Protein AF-A0A2U3L1D6-F1 (afdb_monomer)

Secondary structure (DSSP, 8-state):
-HHHHHHHHHHHHHHHHS-HHHHHHHHHHS-HHHHHH-HHHHHHHHHHHHHHHHTT-HHHHHHHHHHHHHHHHHHHHS---SS---HHHHHHHHHHHHHHHHHHHIIIII--

Radius of gyration: 16.48 Å; Cα contacts (8 Å, |Δi|>4): 37; chains: 1; bounding box: 39×28×40 Å

Solvent-accessible surface area (backbone atoms only — not comparable to full-atom values): 6462 Å² total; per-residue (Å²): 118,68,67,60,52,54,51,50,48,52,51,48,52,51,52,71,72,38,56,66,66,58,55,48,50,53,57,66,72,46,59,60,69,58,51,72,68,36,67,68,49,50,67,52,50,49,58,51,52,51,51,38,58,73,69,63,40,58,69,59,54,50,52,53,52,46,50,53,52,49,52,52,44,50,55,69,53,63,69,64,100,56,103,67,80,54,68,66,41,52,48,53,41,50,52,51,50,50,49,48,52,49,52,50,48,42,60,66,69,71,68,111

Structure (mmCIF, N/CA/C/O backbone):
data_AF-A0A2U3L1D6-F1
#
_entry.id   AF-A0A2U3L1D6-F1
#
loop_
_atom_site.group_PDB
_atom_site.id
_atom_site.type_symbol
_atom_site.label_atom_id
_atom_site.label_alt_id
_atom_site.label_comp_id
_atom_site.label_asym_id
_atom_site.label_entity_id
_atom_site.label_seq_id
_atom_site.pdbx_PDB_ins_code
_atom_site.Cartn_x
_atom_site.Cartn_y
_atom_site.Cartn_z
_atom_site.occupancy
_atom_site.B_iso_or_equiv
_atom_site.auth_seq_id
_atom_site.auth_comp_id
_atom_site.auth_asym_id
_atom_site.auth_atom_id
_atom_site.pdbx_PDB_model_num
ATOM 1 N N . MET A 1 1 ? 6.821 -5.368 23.015 1.00 48.31 1 MET A N 1
ATOM 2 C CA . MET A 1 1 ? 8.150 -5.378 22.355 1.00 48.31 1 MET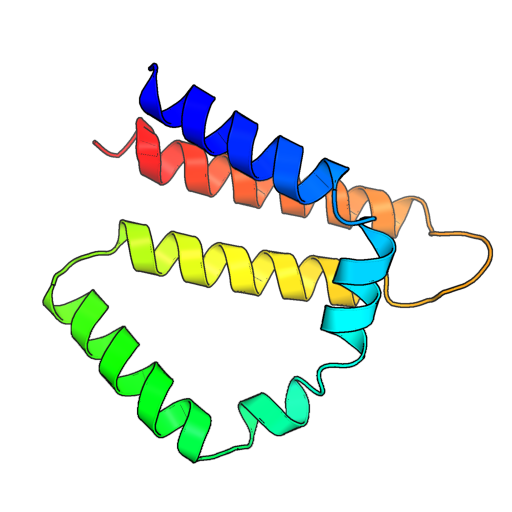 A CA 1
ATOM 3 C C . MET A 1 1 ? 8.488 -6.710 21.661 1.00 48.31 1 MET A C 1
ATOM 5 O O . MET A 1 1 ? 8.988 -6.673 20.546 1.00 48.31 1 MET A O 1
ATOM 9 N N . ASN A 1 2 ? 8.161 -7.879 22.237 1.00 54.44 2 ASN A N 1
ATOM 10 C CA . ASN A 1 2 ? 8.508 -9.194 21.653 1.00 54.44 2 ASN A CA 1
ATOM 11 C C . ASN A 1 2 ? 7.701 -9.598 20.401 1.00 54.44 2 ASN A C 1
ATOM 13 O O . ASN A 1 2 ? 8.257 -10.195 19.486 1.00 54.44 2 ASN A O 1
ATOM 17 N N . ALA A 1 3 ? 6.418 -9.227 20.315 1.00 54.31 3 ALA A N 1
ATOM 18 C CA . ALA A 1 3 ? 5.579 -9.544 19.151 1.00 54.31 3 ALA A CA 1
ATOM 19 C C . ALA A 1 3 ? 6.045 -8.828 17.871 1.00 54.31 3 ALA A C 1
ATOM 21 O O . ALA A 1 3 ? 6.054 -9.417 16.797 1.00 54.31 3 ALA A O 1
ATOM 22 N N . VAL A 1 4 ? 6.503 -7.578 17.998 1.00 51.66 4 VAL A N 1
ATOM 23 C CA . VAL A 1 4 ? 7.016 -6.782 16.873 1.00 51.66 4 VAL A CA 1
ATOM 24 C C . VAL A 1 4 ? 8.295 -7.400 16.312 1.00 51.66 4 VAL A C 1
ATOM 26 O O . VAL A 1 4 ? 8.412 -7.543 15.102 1.00 51.66 4 VAL A O 1
ATOM 29 N N . LYS A 1 5 ? 9.212 -7.858 17.179 1.00 57.38 5 LYS A N 1
ATOM 30 C CA . LYS A 1 5 ? 10.415 -8.593 16.755 1.00 57.38 5 LYS A CA 1
ATOM 31 C C . LYS A 1 5 ? 10.075 -9.897 16.036 1.00 57.38 5 LYS A C 1
ATOM 33 O O . LYS A 1 5 ? 10.660 -10.167 15.001 1.00 57.38 5 LYS A O 1
ATOM 38 N N . ALA A 1 6 ? 9.116 -10.673 16.542 1.00 66.50 6 ALA A N 1
ATOM 39 C CA . ALA A 1 6 ? 8.713 -11.931 15.909 1.00 66.50 6 ALA A CA 1
ATOM 40 C C . ALA A 1 6 ? 8.075 -11.718 14.525 1.00 66.50 6 ALA A C 1
ATOM 42 O O . ALA A 1 6 ? 8.323 -12.490 13.601 1.00 66.50 6 ALA A O 1
ATOM 43 N N . VAL A 1 7 ? 7.279 -10.655 14.370 1.00 61.59 7 VAL A N 1
ATOM 44 C CA . VAL A 1 7 ? 6.702 -10.271 13.075 1.00 61.59 7 VAL A CA 1
ATOM 45 C C . VAL A 1 7 ? 7.791 -9.781 12.122 1.00 61.59 7 VAL A C 1
ATOM 47 O O . VAL A 1 7 ? 7.827 -10.235 10.984 1.00 61.59 7 VAL A O 1
ATOM 50 N N . LEU A 1 8 ? 8.715 -8.932 12.585 1.00 54.75 8 LEU A N 1
ATOM 51 C CA . LEU A 1 8 ? 9.855 -8.491 11.777 1.00 54.75 8 LEU A CA 1
ATOM 52 C C . LEU A 1 8 ? 10.733 -9.658 11.334 1.00 54.75 8 LEU A C 1
ATOM 54 O O . LEU A 1 8 ? 11.146 -9.676 10.185 1.00 54.75 8 LEU A O 1
ATOM 58 N N . GLN A 1 9 ? 10.983 -10.630 12.212 1.00 70.25 9 GLN A N 1
ATOM 59 C CA . GLN A 1 9 ? 11.778 -11.810 11.883 1.00 70.25 9 GLN A CA 1
ATOM 60 C C . GLN A 1 9 ? 11.101 -12.628 10.783 1.00 70.25 9 GLN A C 1
ATOM 62 O O . GLN A 1 9 ? 11.743 -12.970 9.807 1.00 70.25 9 GLN A O 1
ATOM 67 N N . ARG A 1 10 ? 9.784 -12.858 10.870 1.00 67.12 10 ARG A N 1
ATOM 68 C CA . ARG A 1 10 ? 9.040 -13.567 9.816 1.00 67.12 10 ARG A CA 1
ATOM 69 C C . ARG A 1 10 ? 8.996 -12.805 8.498 1.00 67.12 10 ARG A C 1
ATOM 71 O O . ARG A 1 10 ? 9.039 -13.426 7.444 1.00 67.12 10 ARG A O 1
ATOM 78 N N . ILE A 1 11 ? 8.882 -11.480 8.554 1.00 63.84 11 ILE A N 1
ATOM 79 C CA . ILE A 1 11 ? 8.953 -10.627 7.363 1.00 63.84 11 ILE A CA 1
ATOM 80 C C . ILE A 1 11 ? 10.358 -10.709 6.762 1.00 63.84 11 ILE A C 1
ATOM 82 O O . ILE A 1 11 ? 10.484 -10.870 5.557 1.00 63.84 11 ILE A O 1
ATOM 86 N N . TRP A 1 12 ? 11.397 -10.659 7.594 1.00 68.06 12 TRP A N 1
ATOM 87 C CA . TRP A 1 12 ? 12.786 -10.798 7.174 1.00 68.06 12 TRP A CA 1
ATOM 88 C C . TRP A 1 12 ? 13.059 -12.169 6.560 1.00 68.06 12 TRP A C 1
ATOM 90 O O . TRP A 1 12 ? 13.606 -12.233 5.472 1.00 68.06 12 TRP A O 1
ATOM 100 N N . ASP A 1 13 ? 12.608 -13.249 7.192 1.00 71.75 13 ASP A N 1
ATOM 101 C CA . ASP A 1 13 ? 12.749 -14.613 6.681 1.00 71.75 13 ASP A CA 1
ATOM 102 C C . ASP A 1 13 ? 11.970 -14.790 5.369 1.00 71.75 13 ASP A C 1
ATOM 104 O O . ASP A 1 13 ? 12.443 -15.454 4.454 1.00 71.75 13 ASP A O 1
ATOM 108 N N . PHE A 1 14 ? 10.805 -14.148 5.231 1.00 64.81 14 PHE A N 1
ATOM 109 C CA . PHE A 1 14 ? 10.038 -14.137 3.985 1.00 64.81 14 PHE A CA 1
ATOM 110 C C . PHE A 1 14 ? 10.740 -13.346 2.869 1.00 64.81 14 PHE A C 1
ATOM 112 O O . PHE A 1 14 ? 10.752 -13.809 1.729 1.00 64.81 14 PHE A O 1
ATOM 119 N N . LEU A 1 15 ? 11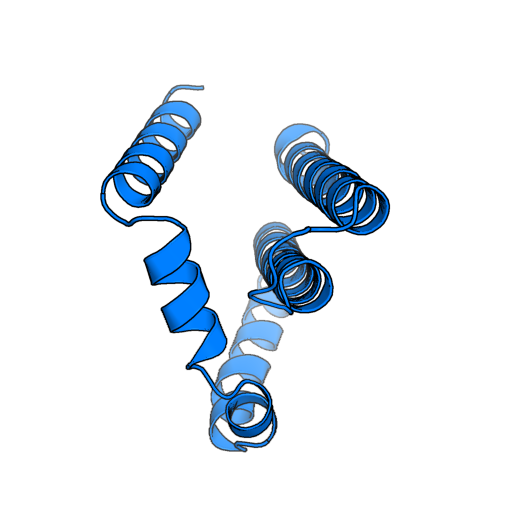.330 -12.187 3.190 1.00 62.62 15 LEU A N 1
ATOM 120 C CA . LEU A 1 15 ? 12.130 -11.380 2.258 1.00 62.62 15 LEU A CA 1
ATOM 121 C C . LEU A 1 15 ? 13.481 -12.025 1.924 1.00 62.62 15 LEU A C 1
ATOM 123 O O . LEU A 1 15 ? 14.004 -11.794 0.846 1.00 62.62 15 LEU A O 1
ATOM 127 N N . ALA A 1 16 ? 14.062 -12.799 2.837 1.00 66.56 16 ALA A N 1
ATOM 128 C CA . ALA A 1 16 ? 15.316 -13.511 2.618 1.00 66.56 16 ALA A CA 1
ATOM 129 C C . ALA A 1 16 ? 15.098 -14.811 1.829 1.00 66.56 16 ALA A C 1
ATOM 131 O O . ALA A 1 16 ? 15.980 -15.233 1.091 1.00 66.56 16 ALA A O 1
ATOM 132 N N . ALA A 1 17 ? 13.928 -15.445 1.978 1.00 66.56 17 ALA A N 1
ATOM 133 C CA . ALA A 1 17 ? 13.555 -16.650 1.240 1.00 66.56 17 ALA A CA 1
ATOM 134 C C . ALA A 1 17 ? 13.014 -16.364 -0.171 1.00 66.56 17 ALA A C 1
ATOM 136 O O . ALA A 1 17 ? 13.030 -17.258 -1.013 1.00 66.56 17 ALA A O 1
ATOM 137 N N . ASN A 1 18 ? 12.518 -15.151 -0.431 1.00 54.66 18 ASN A N 1
ATOM 138 C CA . ASN A 1 18 ? 12.055 -14.733 -1.751 1.00 54.66 18 ASN A CA 1
ATOM 139 C C . ASN A 1 18 ? 12.916 -13.570 -2.232 1.00 54.66 18 ASN A C 1
ATOM 141 O O . ASN A 1 18 ? 12.802 -12.476 -1.683 1.00 54.66 18 ASN A O 1
ATOM 145 N N . ASP A 1 19 ? 13.719 -13.787 -3.278 1.00 64.31 19 ASP A N 1
ATOM 146 C CA . ASP A 1 19 ? 14.458 -12.700 -3.919 1.00 64.31 19 ASP A CA 1
ATOM 147 C C . ASP A 1 19 ? 13.497 -11.554 -4.235 1.00 64.31 19 ASP A C 1
ATOM 149 O O . ASP A 1 19 ? 12.424 -11.753 -4.817 1.00 64.31 19 ASP A O 1
ATOM 153 N N . PHE A 1 20 ? 13.879 -10.346 -3.825 1.00 60.56 20 PHE A N 1
ATOM 154 C CA . PHE A 1 20 ? 13.073 -9.141 -4.002 1.00 60.56 20 PHE A CA 1
ATOM 155 C C . PHE A 1 20 ? 12.657 -8.973 -5.473 1.00 60.56 20 PHE A C 1
ATOM 157 O O . PHE A 1 20 ? 11.532 -8.560 -5.754 1.00 60.56 20 PHE A O 1
ATOM 164 N N . ASP A 1 21 ? 13.519 -9.412 -6.395 1.00 62.44 21 ASP A N 1
ATOM 165 C CA . ASP A 1 21 ? 13.271 -9.490 -7.834 1.00 62.44 21 ASP A CA 1
ATOM 166 C C . ASP A 1 21 ? 12.123 -10.436 -8.210 1.00 62.44 21 ASP A C 1
ATOM 168 O O . ASP A 1 21 ? 11.298 -10.083 -9.048 1.00 62.44 21 ASP A O 1
ATOM 172 N N . SER A 1 22 ? 11.988 -11.594 -7.557 1.00 66.62 22 SER A N 1
ATOM 173 C CA . SER A 1 22 ? 10.882 -12.534 -7.800 1.00 66.62 22 SER A CA 1
ATOM 174 C C . SER A 1 22 ? 9.533 -11.959 -7.360 1.00 66.62 22 SER A C 1
ATOM 176 O O . SER A 1 22 ? 8.526 -12.113 -8.055 1.00 66.62 22 SER A O 1
ATOM 178 N N . LEU A 1 23 ? 9.501 -11.251 -6.226 1.00 65.69 23 LEU A N 1
ATOM 179 C CA . LEU A 1 23 ? 8.301 -10.547 -5.757 1.00 65.69 23 LEU A CA 1
ATOM 180 C C . LEU A 1 23 ? 7.955 -9.362 -6.667 1.00 65.69 23 LEU A C 1
ATOM 182 O O . LEU A 1 23 ? 6.780 -9.140 -6.975 1.00 65.69 23 LEU A O 1
ATOM 186 N N . LEU A 1 24 ? 8.967 -8.632 -7.139 1.00 65.44 24 LEU A N 1
ATOM 187 C CA . LEU A 1 24 ? 8.796 -7.545 -8.100 1.00 65.44 24 LEU A CA 1
ATOM 188 C C . LEU A 1 24 ? 8.267 -8.058 -9.432 1.00 65.44 24 LEU A C 1
ATOM 190 O O . LEU A 1 24 ? 7.299 -7.500 -9.949 1.00 65.44 24 LEU A O 1
ATOM 194 N N . GLU A 1 25 ? 8.833 -9.141 -9.955 1.00 67.31 25 GLU A N 1
ATOM 195 C CA . GLU A 1 25 ? 8.341 -9.805 -11.155 1.00 67.31 25 GLU A CA 1
ATOM 196 C C . GLU A 1 25 ? 6.906 -10.291 -10.990 1.00 67.31 25 GLU A C 1
ATOM 198 O O . GLU A 1 25 ? 6.097 -10.076 -11.890 1.00 67.31 25 GLU A O 1
ATOM 203 N N . ALA A 1 26 ? 6.562 -10.912 -9.860 1.00 68.19 26 ALA A N 1
ATOM 204 C CA . ALA A 1 26 ? 5.194 -11.341 -9.585 1.00 68.19 26 ALA A CA 1
ATOM 205 C C . ALA A 1 26 ? 4.231 -10.142 -9.553 1.00 68.19 26 ALA A C 1
ATOM 207 O O . ALA A 1 26 ? 3.160 -10.193 -10.160 1.00 68.19 26 ALA A O 1
ATOM 208 N N . SER A 1 27 ? 4.634 -9.034 -8.918 1.00 65.31 27 SER A N 1
ATOM 209 C CA . SER A 1 27 ? 3.845 -7.797 -8.898 1.00 65.31 27 SER A CA 1
ATOM 210 C C . SER A 1 27 ? 3.708 -7.164 -10.285 1.00 65.31 27 SER A C 1
ATOM 212 O O . SER A 1 27 ? 2.656 -6.620 -10.602 1.00 65.31 27 SER A O 1
ATOM 214 N N . ARG A 1 28 ? 4.745 -7.252 -11.125 1.00 67.56 28 ARG A N 1
ATOM 215 C CA . ARG A 1 28 ? 4.783 -6.670 -12.473 1.00 67.56 28 ARG A CA 1
ATOM 216 C C . ARG A 1 28 ? 4.006 -7.521 -13.479 1.00 67.56 28 ARG A C 1
ATOM 218 O O . ARG A 1 28 ? 3.403 -6.975 -14.394 1.00 67.56 28 ARG A O 1
ATOM 225 N N . LYS A 1 29 ? 4.001 -8.846 -13.300 1.00 70.38 29 LYS A N 1
ATOM 226 C CA . LYS A 1 29 ? 3.174 -9.798 -14.062 1.00 70.38 29 LYS A CA 1
ATOM 227 C C . LYS A 1 29 ? 1.687 -9.659 -13.729 1.00 70.38 29 LYS A C 1
ATOM 229 O O . LYS A 1 29 ? 0.850 -10.068 -14.530 1.00 70.38 29 LYS A O 1
ATOM 234 N N . LEU A 1 30 ? 1.350 -9.089 -12.571 1.00 67.94 30 LEU A N 1
ATOM 235 C CA . LEU A 1 30 ? -0.026 -8.770 -12.221 1.00 67.94 30 LEU A CA 1
ATOM 236 C C . LEU A 1 30 ? -0.496 -7.550 -13.030 1.00 67.94 30 LEU A C 1
ATOM 238 O O . LEU A 1 30 ? -0.010 -6.437 -12.837 1.00 67.94 30 LEU A O 1
ATOM 242 N N . ASP A 1 31 ? -1.470 -7.741 -13.919 1.00 70.69 31 ASP A N 1
ATOM 243 C CA . ASP A 1 31 ? -2.114 -6.629 -14.621 1.00 70.69 31 ASP A CA 1
ATOM 244 C C . ASP A 1 31 ? -3.066 -5.890 -13.665 1.00 70.69 31 ASP A C 1
ATOM 246 O O . ASP A 1 31 ? -4.265 -6.173 -13.571 1.00 70.69 31 ASP A O 1
ATOM 250 N N . TRP A 1 32 ? -2.514 -4.931 -12.923 1.00 72.62 32 TRP A N 1
ATOM 251 C CA . TRP A 1 32 ? -3.259 -4.101 -11.973 1.00 72.62 32 TRP A CA 1
ATOM 252 C C . TRP A 1 32 ? -4.404 -3.326 -12.633 1.00 72.62 32 TRP A C 1
ATOM 254 O O . TRP A 1 32 ? -5.415 -3.064 -11.981 1.00 72.62 32 TRP A O 1
ATOM 264 N N . SER A 1 33 ? -4.286 -2.999 -13.925 1.00 73.50 33 SER A N 1
ATOM 265 C CA . SER A 1 33 ? -5.351 -2.344 -14.692 1.00 73.50 33 SER A CA 1
ATOM 266 C C . SER A 1 33 ? -6.532 -3.289 -14.883 1.00 73.50 33 SER A C 1
ATOM 268 O O . SER A 1 33 ? -7.684 -2.895 -14.684 1.00 73.50 33 SER A O 1
ATOM 270 N N . HIS A 1 34 ? -6.259 -4.557 -15.195 1.00 76.50 34 HIS A N 1
ATOM 271 C CA . HIS A 1 34 ? -7.290 -5.585 -15.294 1.00 76.50 34 HIS A CA 1
ATOM 272 C C . HIS A 1 34 ? -7.953 -5.868 -13.937 1.00 76.50 34 HIS A C 1
ATOM 274 O O . HIS A 1 34 ? -9.182 -5.909 -13.843 1.00 76.50 34 HIS A O 1
ATOM 280 N N . VAL A 1 35 ? -7.161 -5.973 -12.864 1.00 77.75 35 VAL A N 1
ATOM 281 C CA . VAL A 1 35 ? -7.676 -6.184 -11.499 1.00 77.75 35 VAL A CA 1
ATOM 282 C C . VAL A 1 35 ? -8.574 -5.025 -11.057 1.00 77.75 35 VAL A C 1
ATOM 284 O O . VAL A 1 35 ? -9.657 -5.269 -10.524 1.00 77.75 35 VAL A O 1
ATOM 287 N N . ALA A 1 36 ? -8.174 -3.778 -11.327 1.00 77.50 36 ALA A N 1
ATOM 288 C CA . ALA A 1 36 ? -8.941 -2.584 -10.972 1.00 77.50 36 ALA A CA 1
ATOM 289 C C . ALA A 1 36 ? -10.208 -2.393 -11.822 1.00 77.50 36 ALA A C 1
ATOM 291 O O . ALA A 1 36 ? -11.164 -1.773 -11.363 1.00 77.50 36 ALA A O 1
ATOM 292 N N . LYS A 1 37 ? -10.247 -2.914 -13.052 1.00 82.19 37 LYS A N 1
ATOM 293 C CA . LYS A 1 37 ? -11.438 -2.855 -13.918 1.00 82.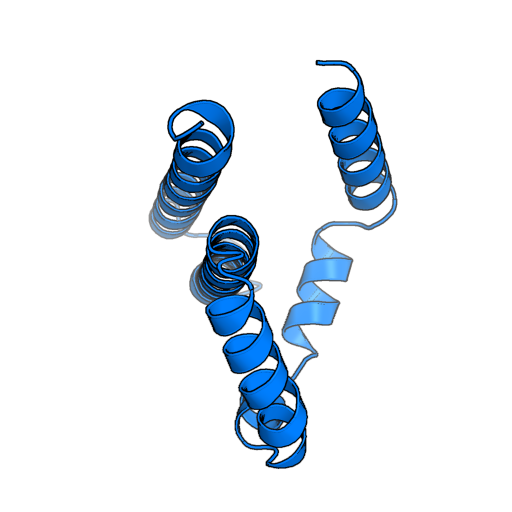19 37 LYS A CA 1
ATOM 294 C C . LYS A 1 37 ? -12.420 -3.997 -13.672 1.00 82.19 37 LYS A C 1
ATOM 296 O O . LYS A 1 37 ? -13.568 -3.903 -14.100 1.00 82.19 37 LYS A O 1
ATOM 301 N N . SER A 1 38 ? -11.995 -5.064 -12.998 1.00 82.62 38 SER A N 1
ATOM 302 C CA . SER A 1 38 ? -12.857 -6.211 -12.732 1.00 82.62 38 SER A CA 1
ATOM 303 C C . SER A 1 38 ? -13.951 -5.856 -11.710 1.00 82.62 38 SER A C 1
ATOM 305 O O . SER A 1 38 ? -13.642 -5.475 -10.577 1.00 82.62 38 SER A O 1
ATOM 307 N N . PRO A 1 39 ? -15.243 -6.009 -12.057 1.00 82.94 39 PRO A N 1
ATOM 308 C CA . PRO A 1 39 ? -16.349 -5.697 -11.151 1.00 82.94 39 PRO A CA 1
ATOM 309 C C . PRO A 1 39 ? -16.372 -6.610 -9.916 1.00 82.94 39 PRO A C 1
ATOM 311 O O . PRO A 1 39 ? -16.773 -6.176 -8.838 1.00 82.94 39 PRO A O 1
ATOM 314 N N . TYR A 1 40 ? -15.872 -7.845 -10.032 1.00 85.00 40 TYR A N 1
ATOM 315 C CA . TYR A 1 40 ? -15.756 -8.780 -8.909 1.00 85.00 40 TYR A CA 1
ATOM 316 C C . TYR A 1 40 ? -14.763 -8.297 -7.848 1.00 85.00 40 TYR A C 1
ATOM 318 O O . TYR A 1 40 ? -14.992 -8.487 -6.655 1.00 85.00 40 TYR A O 1
ATOM 326 N N . THR A 1 41 ? -13.693 -7.615 -8.268 1.00 80.88 41 THR A N 1
ATOM 327 C CA . THR A 1 41 ? -12.718 -7.013 -7.354 1.00 80.88 41 THR A CA 1
ATOM 328 C C . THR A 1 41 ? -13.392 -5.974 -6.459 1.00 80.88 41 THR A C 1
ATOM 330 O O . THR A 1 41 ? -13.233 -6.007 -5.240 1.00 80.88 41 THR A O 1
ATOM 333 N N . TRP A 1 42 ? -14.214 -5.094 -7.036 1.00 83.25 42 TRP A N 1
ATOM 334 C CA . TRP A 1 42 ? -14.957 -4.083 -6.277 1.00 83.25 42 TRP A CA 1
ATOM 335 C C . TRP A 1 42 ? -16.021 -4.697 -5.373 1.00 83.25 42 TRP A C 1
ATOM 337 O O . TRP A 1 42 ? -16.204 -4.234 -4.248 1.00 83.25 42 TRP A O 1
ATOM 347 N N . LEU A 1 43 ? -16.664 -5.776 -5.821 1.00 85.31 43 LEU A N 1
ATOM 348 C CA . LEU A 1 43 ? -17.661 -6.504 -5.037 1.00 85.31 43 LEU A CA 1
ATOM 349 C C . LEU A 1 43 ? -17.066 -7.088 -3.7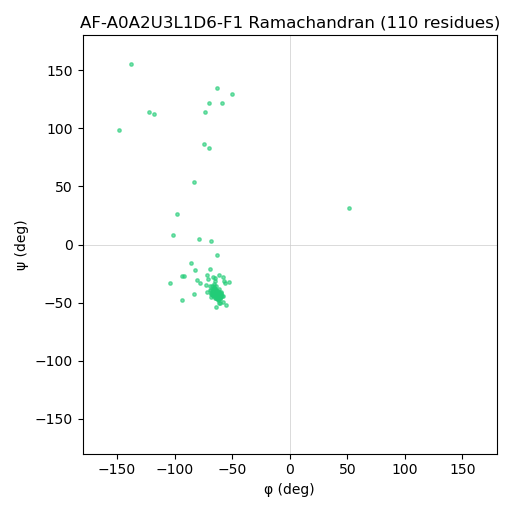46 1.00 85.31 43 LEU A C 1
ATOM 351 O O . LEU A 1 43 ? -17.785 -7.233 -2.768 1.00 85.31 43 LEU A O 1
ATOM 355 N N . ILE A 1 44 ? -15.760 -7.361 -3.701 1.00 84.75 44 ILE A N 1
ATOM 356 C CA . ILE A 1 44 ? -15.065 -7.835 -2.495 1.00 84.75 44 ILE A CA 1
ATOM 357 C C . ILE A 1 44 ? -14.452 -6.662 -1.713 1.00 84.75 44 ILE A C 1
ATOM 359 O O . ILE A 1 44 ? -14.633 -6.555 -0.498 1.00 84.75 44 ILE A O 1
ATOM 363 N N . ILE A 1 45 ? -13.748 -5.758 -2.400 1.00 83.31 45 ILE A N 1
ATOM 364 C CA . ILE A 1 45 ? -12.995 -4.662 -1.772 1.00 83.31 45 ILE A CA 1
ATOM 365 C C . ILE A 1 45 ? -13.920 -3.647 -1.092 1.00 83.31 45 ILE A C 1
ATOM 367 O O . ILE A 1 45 ? -13.632 -3.215 0.025 1.00 83.31 45 ILE A O 1
ATOM 371 N N . VAL A 1 46 ? -15.033 -3.269 -1.728 1.00 85.44 46 VAL A N 1
ATOM 372 C CA . VAL A 1 46 ? -15.957 -2.251 -1.201 1.00 85.44 46 VAL A CA 1
ATOM 373 C C . VAL A 1 46 ? -16.617 -2.690 0.108 1.00 85.44 46 VAL A C 1
ATOM 375 O O . VAL A 1 46 ? -16.485 -1.957 1.090 1.00 85.44 46 VAL A O 1
ATOM 378 N N . PRO A 1 47 ? -17.280 -3.860 0.206 1.00 88.44 47 PRO A N 1
ATOM 379 C CA . PRO A 1 47 ? -17.874 -4.282 1.472 1.00 88.44 47 PRO A CA 1
ATOM 380 C C . PRO A 1 47 ? -16.822 -4.546 2.550 1.00 88.44 47 PRO A C 1
ATOM 382 O O . PRO A 1 47 ? -17.084 -4.266 3.718 1.00 88.44 47 PRO A O 1
ATOM 385 N N . PHE A 1 48 ? -15.619 -4.999 2.187 1.00 84.69 48 PHE A N 1
ATOM 386 C CA . PHE A 1 48 ? -14.518 -5.135 3.140 1.00 84.69 48 PHE A CA 1
ATOM 387 C C . PHE A 1 48 ? -14.074 -3.778 3.715 1.00 84.69 48 PHE A C 1
ATOM 389 O O . PHE A 1 48 ? -13.926 -3.636 4.931 1.00 84.69 48 PHE A O 1
ATOM 396 N N . LEU A 1 49 ? -13.933 -2.749 2.872 1.00 82.94 49 LEU A N 1
ATOM 397 C CA . LEU A 1 49 ? -13.652 -1.375 3.306 1.00 82.94 49 LEU A CA 1
ATOM 398 C C . LEU A 1 49 ? -14.777 -0.804 4.175 1.00 82.94 49 LEU A C 1
ATOM 400 O O . LEU A 1 49 ? -14.499 -0.220 5.222 1.00 82.94 49 LEU A O 1
ATOM 404 N N . ILE A 1 50 ? -16.039 -1.006 3.783 1.00 88.12 50 ILE A N 1
ATOM 405 C CA . ILE A 1 50 ? -17.208 -0.576 4.564 1.00 88.12 50 ILE A CA 1
ATOM 406 C C . ILE A 1 50 ? -17.208 -1.255 5.938 1.00 88.12 50 ILE A C 1
ATOM 408 O O . ILE A 1 50 ? -17.392 -0.584 6.952 1.00 88.12 50 ILE A O 1
ATOM 412 N N . PHE A 1 51 ? -16.935 -2.558 5.996 1.00 88.56 51 PHE A N 1
ATOM 413 C CA . PHE A 1 51 ? -16.827 -3.301 7.249 1.00 88.56 51 PHE A CA 1
ATOM 414 C C . PHE A 1 51 ? -15.702 -2.764 8.148 1.00 88.56 51 PHE A C 1
ATOM 416 O O . PHE A 1 51 ? -15.894 -2.583 9.354 1.00 88.56 51 PHE A O 1
ATOM 423 N N . LEU A 1 52 ? -14.533 -2.456 7.580 1.00 84.12 52 LEU A N 1
ATOM 424 C CA . LEU A 1 52 ? -13.413 -1.872 8.325 1.00 84.12 52 LEU A CA 1
ATOM 425 C C . LEU A 1 52 ? -13.728 -0.471 8.867 1.00 84.12 52 LEU A C 1
ATOM 427 O O . LEU A 1 52 ? -13.344 -0.147 9.996 1.00 84.12 52 LEU A O 1
ATOM 431 N N . LEU A 1 53 ? -14.448 0.347 8.092 1.00 85.19 53 LEU A N 1
ATOM 432 C CA . LEU A 1 53 ? -14.919 1.663 8.528 1.00 85.19 53 LEU A CA 1
ATOM 433 C C . LEU A 1 53 ? -15.957 1.535 9.647 1.00 85.19 53 LEU A C 1
ATOM 435 O O . LEU A 1 53 ? -15.854 2.231 10.658 1.00 85.19 53 LEU A O 1
ATOM 439 N N . TRP A 1 54 ? -16.898 0.599 9.515 1.00 88.00 54 TRP A N 1
ATOM 440 C CA . TRP A 1 54 ? -17.926 0.327 10.522 1.00 88.00 54 TRP A CA 1
ATOM 441 C C . TRP A 1 54 ? -17.321 -0.134 11.848 1.00 88.00 54 TRP A C 1
ATOM 443 O O . TRP A 1 54 ? -17.695 0.331 12.924 1.00 88.00 54 TRP A O 1
ATOM 453 N N . THR A 1 55 ? -16.327 -1.018 11.779 1.00 85.25 55 THR A N 1
ATOM 454 C CA . THR A 1 55 ? -15.608 -1.532 12.953 1.00 85.25 55 THR A CA 1
ATOM 455 C C . THR A 1 55 ? -14.556 -0.555 13.490 1.00 85.25 55 THR A C 1
ATOM 457 O O . THR A 1 55 ? -13.831 -0.892 14.432 1.00 85.25 55 THR A O 1
ATOM 460 N N . LYS A 1 56 ? -14.474 0.661 12.918 1.00 82.69 56 LYS A N 1
ATOM 461 C CA . LYS A 1 56 ? -13.539 1.738 13.284 1.00 82.69 56 LYS A CA 1
ATOM 462 C C . LYS A 1 56 ? -12.081 1.270 13.324 1.00 82.69 56 LYS A C 1
ATOM 464 O O . LYS A 1 56 ? -11.264 1.776 14.096 1.00 82.69 56 LYS A O 1
ATOM 469 N N . LYS A 1 57 ? -11.720 0.300 12.478 1.00 80.69 57 LYS A N 1
ATOM 470 C CA . LYS A 1 57 ? -10.365 -0.265 12.394 1.00 80.69 57 LYS A CA 1
ATOM 471 C C . LYS A 1 57 ? -9.463 0.614 11.522 1.00 80.69 57 LYS A C 1
ATOM 473 O O . LYS A 1 57 ? -8.818 0.135 10.592 1.00 80.69 57 LYS A O 1
ATOM 478 N N . TYR A 1 58 ? -9.380 1.906 11.844 1.00 78.25 58 TYR A N 1
ATOM 479 C CA . TYR A 1 58 ? -8.624 2.897 11.067 1.00 78.25 58 TYR A CA 1
ATOM 480 C C . TYR A 1 58 ? -7.141 2.537 10.914 1.00 78.25 58 TYR A C 1
ATOM 482 O O . TYR A 1 58 ? -6.559 2.801 9.868 1.00 78.25 58 TYR A O 1
ATOM 490 N N . LYS A 1 59 ? -6.548 1.857 11.909 1.00 74.88 59 LYS A N 1
ATOM 491 C CA 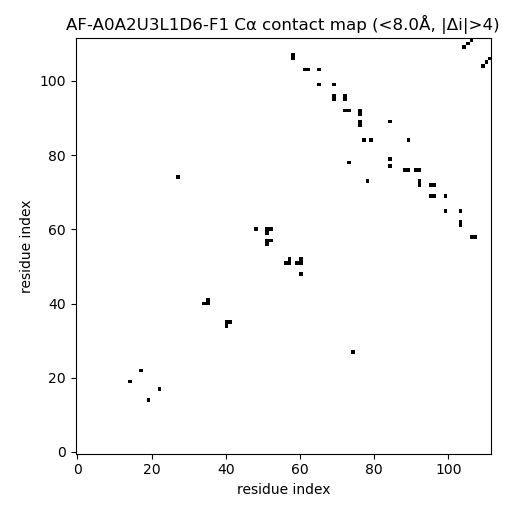. LYS A 1 59 ? -5.173 1.335 11.821 1.00 74.88 59 LYS A CA 1
ATOM 492 C C . LYS A 1 59 ? -5.008 0.375 10.631 1.00 74.88 59 LYS A C 1
ATOM 494 O O . LYS A 1 59 ? -4.062 0.514 9.869 1.00 74.88 59 LYS A O 1
ATOM 499 N N . ILE A 1 60 ? -5.956 -0.543 10.424 1.00 77.56 60 ILE A N 1
ATOM 500 C CA . ILE A 1 60 ? -5.919 -1.511 9.313 1.00 77.56 60 ILE A CA 1
ATOM 501 C C . ILE A 1 60 ? -6.100 -0.794 7.971 1.00 77.56 60 ILE A C 1
ATOM 503 O O . ILE A 1 60 ? -5.368 -1.068 7.026 1.00 77.56 60 ILE A O 1
ATOM 507 N N . ILE A 1 61 ? -7.026 0.167 7.902 1.00 79.62 61 ILE A N 1
ATOM 508 C CA . ILE A 1 61 ? -7.268 0.958 6.686 1.00 79.62 61 ILE A CA 1
ATOM 509 C C . ILE A 1 61 ? -6.000 1.711 6.265 1.00 79.62 61 ILE A C 1
ATOM 511 O O . ILE A 1 61 ? -5.655 1.721 5.087 1.00 79.62 61 ILE A O 1
ATOM 515 N N . ILE A 1 62 ? -5.278 2.298 7.220 1.00 79.12 62 ILE A N 1
ATOM 516 C CA . ILE A 1 62 ? -4.045 3.047 6.948 1.00 79.12 62 ILE A CA 1
ATOM 517 C C . ILE A 1 62 ? -2.918 2.127 6.499 1.00 79.12 62 ILE A C 1
ATOM 519 O O . ILE A 1 62 ? -2.195 2.488 5.574 1.00 79.12 62 ILE A O 1
ATOM 523 N N . VAL A 1 63 ? -2.790 0.937 7.090 1.00 78.44 63 VAL A N 1
ATOM 524 C CA . VAL A 1 63 ? -1.806 -0.061 6.647 1.00 78.44 63 VAL A CA 1
ATOM 525 C C . VAL A 1 63 ? -2.089 -0.488 5.206 1.00 78.44 63 VAL A C 1
ATOM 527 O O . VAL A 1 63 ? -1.177 -0.483 4.383 1.00 78.44 63 VAL A O 1
ATOM 530 N N . ILE A 1 64 ? -3.351 -0.775 4.868 1.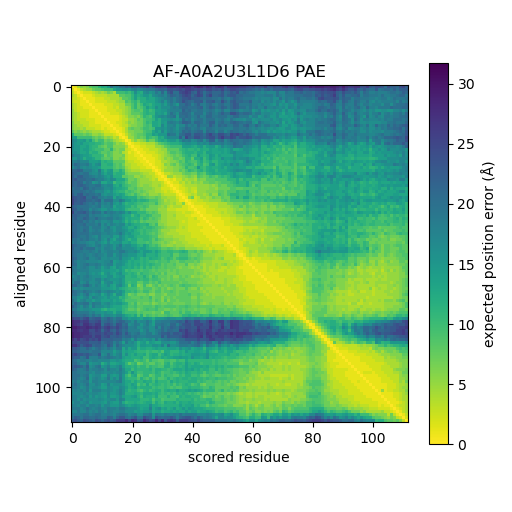00 80.81 64 ILE A N 1
ATOM 531 C CA . ILE A 1 64 ? -3.750 -1.135 3.498 1.00 80.81 64 ILE A CA 1
ATOM 532 C C . ILE A 1 64 ? -3.477 0.026 2.531 1.00 80.81 64 ILE A C 1
ATOM 534 O O . ILE A 1 64 ? -2.873 -0.178 1.482 1.00 80.81 64 ILE A O 1
ATOM 538 N N . ALA A 1 65 ? -3.860 1.254 2.890 1.00 80.12 65 ALA A N 1
ATOM 539 C CA . ALA A 1 65 ? -3.610 2.434 2.063 1.00 80.12 65 ALA A CA 1
ATOM 540 C C . ALA A 1 65 ? -2.108 2.687 1.858 1.00 80.12 65 ALA A C 1
ATOM 542 O O . ALA A 1 65 ? -1.676 2.993 0.748 1.00 80.12 65 ALA A O 1
ATOM 543 N N . SER A 1 66 ? -1.307 2.505 2.908 1.00 78.75 66 SER A N 1
ATOM 544 C CA . SER A 1 66 ? 0.149 2.651 2.854 1.00 78.75 66 SER A CA 1
ATOM 545 C C . SER A 1 66 ? 0.796 1.583 1.986 1.00 78.75 66 SER A C 1
ATOM 547 O O . SER A 1 66 ? 1.717 1.887 1.236 1.00 78.75 66 SER A O 1
ATOM 549 N N . PHE A 1 67 ? 0.292 0.350 2.048 1.00 79.75 67 PHE A N 1
ATOM 550 C CA . PHE A 1 67 ? 0.731 -0.737 1.183 1.00 79.75 67 PHE A CA 1
ATOM 551 C C . PHE A 1 67 ? 0.423 -0.444 -0.290 1.00 79.75 67 PHE A C 1
ATOM 553 O O . PHE A 1 67 ? 1.302 -0.591 -1.136 1.00 79.75 67 PHE A O 1
ATOM 560 N N . CYS A 1 68 ? -0.778 0.052 -0.604 1.00 80.06 68 CYS A N 1
ATOM 561 C CA . CYS A 1 68 ? -1.119 0.485 -1.962 1.00 80.06 68 CYS A CA 1
ATOM 562 C C . CYS A 1 68 ? -0.209 1.627 -2.446 1.00 80.06 68 CYS A C 1
ATOM 564 O O . CYS A 1 68 ? 0.303 1.573 -3.562 1.00 80.06 68 CYS A O 1
ATOM 566 N N . LEU A 1 69 ? 0.036 2.635 -1.603 1.00 81.50 69 LEU A N 1
ATOM 567 C CA . LEU A 1 69 ? 0.968 3.731 -1.893 1.00 81.50 69 LEU A CA 1
ATOM 568 C C . LEU A 1 69 ? 2.395 3.228 -2.132 1.00 81.50 69 LEU A C 1
ATOM 570 O O . LEU A 1 69 ? 3.052 3.685 -3.062 1.00 81.50 69 LEU A O 1
ATOM 574 N N . PHE A 1 70 ? 2.856 2.266 -1.335 1.00 81.25 70 PHE A N 1
ATOM 575 C CA . PHE A 1 70 ? 4.166 1.646 -1.495 1.00 81.25 70 PHE A CA 1
ATOM 576 C C . PHE A 1 70 ? 4.273 0.872 -2.815 1.00 81.25 70 PHE A C 1
ATOM 578 O O . PHE A 1 70 ? 5.258 1.021 -3.532 1.00 81.25 70 PHE A O 1
ATOM 585 N N . MET A 1 71 ? 3.237 0.115 -3.187 1.00 77.69 71 MET A N 1
ATOM 586 C CA . MET A 1 71 ? 3.177 -0.578 -4.478 1.00 77.69 71 MET A CA 1
ATOM 587 C C . MET A 1 71 ? 3.205 0.398 -5.660 1.00 77.69 71 MET A C 1
ATOM 589 O O . MET A 1 71 ? 3.926 0.163 -6.627 1.00 77.69 71 MET A O 1
ATOM 593 N N . LEU A 1 72 ? 2.487 1.523 -5.573 1.00 77.25 72 LEU A N 1
ATOM 594 C CA . LEU A 1 72 ? 2.557 2.584 -6.584 1.00 77.25 72 LEU A CA 1
ATOM 595 C C . LEU A 1 72 ? 3.951 3.217 -6.656 1.00 77.25 72 LEU A C 1
ATOM 597 O O . LEU A 1 72 ? 4.433 3.506 -7.750 1.00 77.25 72 LEU A O 1
ATOM 601 N N . LEU A 1 73 ? 4.602 3.413 -5.507 1.00 78.56 73 LEU A N 1
ATOM 602 C CA . LEU A 1 73 ? 5.963 3.936 -5.428 1.00 78.56 73 LEU A CA 1
ATOM 603 C C . LEU A 1 73 ? 6.942 3.001 -6.150 1.00 78.56 73 LEU A C 1
ATOM 605 O O . LEU A 1 73 ? 7.650 3.462 -7.038 1.00 78.56 73 LEU A O 1
ATOM 609 N N . ILE A 1 74 ? 6.901 1.698 -5.836 1.00 74.88 74 ILE A N 1
ATOM 610 C CA . ILE A 1 74 ? 7.695 0.646 -6.493 1.00 74.88 74 ILE A CA 1
ATOM 611 C C . ILE A 1 74 ? 7.465 0.667 -8.001 1.00 74.88 74 ILE A C 1
ATOM 613 O O . ILE A 1 74 ? 8.419 0.715 -8.773 1.00 74.88 74 ILE A O 1
ATOM 617 N N . GLN A 1 75 ? 6.204 0.642 -8.440 1.00 71.81 75 GLN A N 1
ATOM 618 C CA . GLN A 1 75 ? 5.891 0.623 -9.868 1.00 71.81 75 GLN A CA 1
ATOM 619 C C . GLN A 1 75 ? 6.410 1.871 -10.578 1.00 71.81 75 GLN A C 1
ATOM 621 O O . GLN A 1 75 ? 6.900 1.767 -11.699 1.00 71.81 75 GLN A O 1
ATOM 626 N N . LYS A 1 76 ? 6.339 3.041 -9.941 1.00 72.00 76 LYS A N 1
ATOM 627 C CA . LYS A 1 76 ? 6.796 4.294 -10.543 1.00 72.00 76 LYS A CA 1
ATOM 628 C C . LYS A 1 76 ? 8.322 4.375 -10.639 1.00 72.00 76 LYS A C 1
ATOM 630 O O . LYS A 1 76 ? 8.820 4.840 -11.656 1.00 72.00 76 LYS A O 1
ATOM 635 N N . THR A 1 77 ? 9.051 3.929 -9.617 1.00 70.06 77 THR A N 1
ATOM 636 C CA . THR A 1 77 ? 10.509 4.134 -9.517 1.00 70.06 77 THR A CA 1
ATOM 637 C C . THR A 1 77 ? 11.325 2.993 -10.120 1.00 70.06 77 THR A C 1
ATOM 639 O O . THR A 1 77 ? 12.433 3.215 -10.593 1.00 70.06 77 THR A O 1
ATOM 642 N N . LEU A 1 78 ? 10.790 1.770 -10.151 1.00 64.75 78 LEU A N 1
ATOM 643 C CA . LEU A 1 78 ? 11.513 0.584 -10.630 1.00 64.75 78 LEU A CA 1
ATOM 644 C C . LEU A 1 78 ? 11.121 0.175 -12.056 1.00 64.75 78 LEU A C 1
ATOM 646 O O . LEU A 1 78 ? 11.530 -0.886 -12.521 1.00 64.75 78 LEU A O 1
ATOM 650 N N . SER A 1 79 ? 10.323 0.983 -12.764 1.00 55.03 79 SER A N 1
ATOM 651 C CA . SER A 1 79 ? 9.648 0.597 -14.017 1.00 55.03 79 SER A CA 1
ATOM 652 C C . SER A 1 79 ? 10.545 0.247 -15.212 1.00 55.03 79 SER A C 1
ATOM 654 O O . SER A 1 79 ? 10.019 -0.291 -16.181 1.00 55.03 79 SER A O 1
ATOM 656 N N . HIS A 1 80 ? 11.862 0.461 -15.177 1.00 53.91 80 HIS A N 1
ATOM 657 C CA . HIS A 1 80 ? 12.734 0.090 -16.297 1.00 53.91 80 HIS A CA 1
ATOM 658 C C . HIS A 1 80 ? 13.840 -0.887 -15.875 1.00 53.91 80 HIS A C 1
ATOM 660 O O . HIS A 1 80 ? 14.742 -0.494 -15.138 1.00 53.91 80 HIS A O 1
ATOM 666 N N . PRO A 1 81 ? 13.829 -2.143 -16.370 1.00 47.38 81 PRO A N 1
ATOM 667 C CA . PRO A 1 81 ? 15.034 -2.961 -16.425 1.00 47.38 81 PRO A CA 1
ATOM 668 C C . PRO A 1 81 ? 15.960 -2.361 -17.496 1.00 47.38 81 PRO A C 1
ATOM 670 O O . PRO A 1 81 ? 15.938 -2.743 -18.662 1.00 47.38 81 PRO A O 1
ATOM 673 N N . GLY A 1 82 ? 16.718 -1.343 -17.103 1.00 56.12 82 GLY A N 1
ATOM 674 C CA . GLY A 1 82 ? 17.768 -0.697 -17.885 1.00 56.12 82 GLY A CA 1
ATOM 675 C C . GLY A 1 82 ? 18.975 -0.435 -16.978 1.00 56.12 82 GLY A C 1
ATOM 676 O O . GLY A 1 82 ? 18.802 -0.361 -15.763 1.00 56.12 82 GLY A O 1
ATOM 677 N N . PRO A 1 83 ? 20.198 -0.321 -17.523 1.00 54.38 83 PRO A N 1
ATOM 678 C CA . PRO A 1 83 ? 21.445 -0.458 -16.758 1.00 54.38 83 PRO A CA 1
ATOM 679 C C . PRO A 1 83 ? 21.734 0.658 -15.738 1.00 54.38 83 PRO A C 1
ATOM 681 O O . PRO A 1 83 ? 22.768 0.621 -15.076 1.00 54.38 83 PRO A O 1
ATOM 684 N N . THR A 1 84 ? 20.841 1.630 -15.567 1.00 55.38 84 THR A N 1
ATOM 685 C CA . THR A 1 84 ? 21.053 2.755 -14.658 1.00 55.38 84 THR A CA 1
ATOM 686 C C . THR A 1 84 ? 19.720 3.224 -14.090 1.00 55.38 84 THR A C 1
ATOM 688 O O . THR A 1 84 ? 18.989 3.980 -14.726 1.00 55.38 84 THR A O 1
ATOM 691 N N . LEU A 1 85 ? 19.402 2.786 -12.869 1.00 59.28 85 LEU A N 1
ATOM 692 C CA . LEU A 1 85 ? 18.427 3.483 -12.031 1.00 59.28 85 LEU A CA 1
ATOM 693 C C . LEU A 1 85 ? 18.935 4.913 -11.822 1.00 59.28 85 LEU A C 1
ATOM 695 O O . LEU A 1 85 ? 20.047 5.106 -11.323 1.00 59.28 85 LEU A O 1
ATOM 699 N N . ALA A 1 86 ? 18.146 5.908 -12.221 1.00 68.88 86 ALA A N 1
ATOM 700 C CA . ALA A 1 86 ? 18.490 7.296 -11.964 1.00 68.88 86 ALA A CA 1
ATOM 701 C C . ALA A 1 86 ? 18.522 7.530 -10.446 1.00 68.88 86 ALA A C 1
ATOM 703 O O . ALA A 1 86 ? 17.624 7.101 -9.718 1.00 68.88 86 ALA A O 1
ATOM 704 N N . LEU A 1 87 ? 19.563 8.212 -9.961 1.00 69.94 87 LEU A N 1
ATOM 705 C CA . LEU A 1 87 ? 19.728 8.511 -8.536 1.00 69.94 87 LEU A CA 1
ATOM 706 C C . LEU A 1 87 ? 18.510 9.262 -7.967 1.00 69.94 87 LEU A C 1
ATOM 708 O O . LEU A 1 87 ? 18.121 9.022 -6.827 1.00 69.94 87 LEU A O 1
ATOM 712 N N . ASP A 1 88 ? 17.878 10.106 -8.784 1.00 74.06 88 ASP A N 1
ATOM 713 C CA . ASP A 1 88 ? 16.667 10.849 -8.429 1.00 74.06 88 ASP A CA 1
ATOM 714 C C . ASP A 1 88 ? 15.464 9.926 -8.170 1.00 74.06 88 ASP A C 1
ATOM 716 O O . ASP A 1 88 ? 14.743 10.116 -7.190 1.00 74.06 88 ASP A O 1
ATOM 720 N N . ASP A 1 89 ? 15.278 8.873 -8.972 1.00 69.56 89 ASP A N 1
ATOM 721 C CA . ASP A 1 89 ? 14.200 7.894 -8.771 1.00 69.56 89 ASP A CA 1
ATOM 722 C C . ASP A 1 89 ? 14.438 7.048 -7.515 1.00 69.56 89 ASP A C 1
ATOM 724 O O . ASP A 1 89 ? 13.497 6.736 -6.776 1.00 69.56 89 ASP A O 1
ATOM 728 N N . LEU A 1 90 ? 15.704 6.726 -7.227 1.00 71.94 90 LEU A N 1
ATOM 729 C CA . LEU A 1 90 ? 16.096 6.039 -5.998 1.00 71.94 90 LEU A CA 1
ATOM 730 C C . LEU A 1 90 ? 15.859 6.922 -4.763 1.00 71.94 90 LEU A C 1
ATOM 732 O O . LEU A 1 90 ? 15.366 6.437 -3.744 1.00 71.94 90 LEU A O 1
ATOM 736 N N . LEU A 1 91 ? 16.163 8.218 -4.853 1.00 75.19 91 LEU A N 1
ATOM 737 C CA . LEU A 1 91 ? 15.904 9.197 -3.795 1.00 75.19 91 LEU A CA 1
ATOM 738 C C . LEU A 1 91 ? 14.406 9.370 -3.537 1.00 75.19 91 LEU A C 1
ATOM 740 O O . LEU A 1 91 ? 13.990 9.366 -2.378 1.00 75.19 91 LEU A O 1
ATOM 744 N N . ILE A 1 92 ? 13.587 9.462 -4.587 1.00 76.88 92 ILE A N 1
ATOM 745 C CA . ILE A 1 92 ? 12.122 9.535 -4.470 1.00 76.88 92 ILE A CA 1
ATOM 746 C C . ILE A 1 92 ? 11.569 8.250 -3.845 1.00 76.88 92 ILE A C 1
ATOM 748 O O . ILE A 1 92 ? 10.708 8.318 -2.962 1.00 76.88 92 ILE A O 1
ATOM 752 N N . PHE A 1 93 ? 12.080 7.086 -4.258 1.00 78.81 93 PHE A N 1
ATOM 753 C CA . PHE A 1 93 ? 11.713 5.803 -3.665 1.00 78.81 93 PHE A CA 1
ATOM 754 C C . PHE A 1 93 ? 12.062 5.754 -2.173 1.00 78.81 93 PHE A C 1
ATOM 756 O O . PHE A 1 93 ? 11.212 5.445 -1.339 1.00 78.81 93 PHE A O 1
ATOM 763 N N . LEU A 1 94 ? 13.298 6.100 -1.820 1.00 76.88 94 LEU A N 1
ATOM 764 C CA . LEU A 1 94 ? 13.775 6.050 -0.443 1.00 76.88 94 LEU A CA 1
ATOM 765 C C . LEU A 1 94 ? 13.018 7.046 0.447 1.00 76.88 94 LEU A C 1
ATOM 767 O O . LEU A 1 94 ? 12.544 6.672 1.519 1.00 76.88 94 LEU A O 1
ATOM 771 N N . ALA A 1 95 ? 12.839 8.288 -0.007 1.00 79.56 95 ALA A N 1
ATOM 772 C CA . ALA A 1 95 ? 12.095 9.311 0.723 1.00 79.56 95 ALA A CA 1
ATOM 773 C C . ALA A 1 95 ? 10.620 8.921 0.909 1.00 79.56 95 ALA A C 1
ATOM 775 O O . ALA A 1 95 ? 10.083 9.044 2.012 1.00 79.56 95 ALA A O 1
ATOM 776 N N . GLY A 1 96 ? 9.975 8.394 -0.137 1.00 79.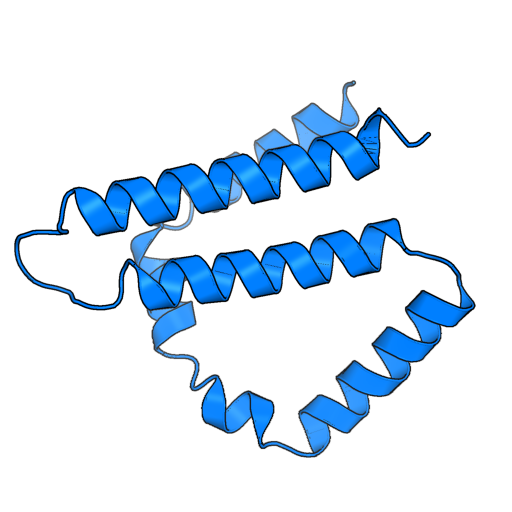44 96 GLY A N 1
ATOM 777 C CA . GLY A 1 96 ? 8.597 7.908 -0.070 1.00 79.44 96 GLY A CA 1
ATOM 778 C C . GLY A 1 96 ? 8.439 6.705 0.863 1.00 79.44 96 GLY A C 1
ATOM 779 O O . GLY A 1 96 ? 7.511 6.671 1.671 1.00 79.44 96 GLY A O 1
ATOM 780 N N . ALA A 1 97 ? 9.370 5.750 0.815 1.00 79.56 97 ALA A N 1
ATOM 781 C CA . ALA A 1 97 ? 9.377 4.588 1.698 1.00 79.56 97 ALA A CA 1
ATOM 782 C C . ALA A 1 97 ? 9.579 4.994 3.167 1.00 79.56 97 ALA A C 1
ATOM 784 O O . ALA A 1 97 ? 8.819 4.553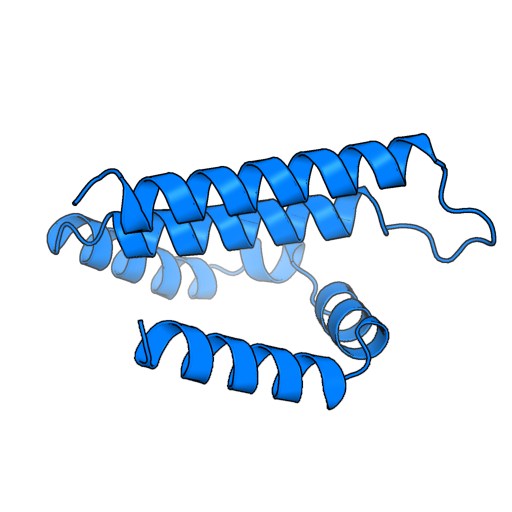 4.030 1.00 79.56 97 ALA A O 1
ATOM 785 N N . ILE A 1 98 ? 10.538 5.882 3.456 1.00 80.06 98 ILE A N 1
ATOM 786 C CA . ILE A 1 98 ? 10.775 6.405 4.810 1.00 80.06 98 ILE A CA 1
ATOM 787 C C . ILE A 1 98 ? 9.543 7.158 5.322 1.00 80.06 98 ILE A C 1
ATOM 789 O O . ILE A 1 98 ? 9.134 6.942 6.463 1.00 80.06 98 ILE A O 1
ATOM 793 N N . ALA A 1 99 ? 8.909 7.990 4.491 1.00 80.75 99 ALA A N 1
ATOM 794 C CA . ALA A 1 99 ? 7.693 8.707 4.865 1.00 80.75 99 ALA A CA 1
ATOM 795 C C . ALA A 1 99 ? 6.529 7.749 5.179 1.00 80.75 99 ALA A C 1
ATOM 797 O O . ALA A 1 99 ? 5.840 7.930 6.183 1.00 80.75 99 ALA A O 1
ATOM 798 N N . LEU A 1 100 ? 6.335 6.700 4.372 1.00 82.00 100 LEU A N 1
ATOM 799 C CA . LEU A 1 100 ? 5.298 5.688 4.601 1.00 82.00 100 LEU A CA 1
ATOM 800 C C . LEU A 1 100 ? 5.564 4.863 5.863 1.00 82.00 100 LEU A C 1
ATOM 802 O O . LEU A 1 100 ? 4.643 4.635 6.651 1.00 82.00 100 LEU A O 1
ATOM 806 N N . ILE A 1 101 ? 6.810 4.444 6.090 1.00 78.75 101 ILE A N 1
ATOM 807 C CA . ILE A 1 101 ? 7.210 3.732 7.309 1.00 78.75 101 ILE A CA 1
ATOM 808 C C . ILE A 1 101 ? 6.996 4.636 8.527 1.00 78.75 101 ILE A C 1
ATOM 810 O O 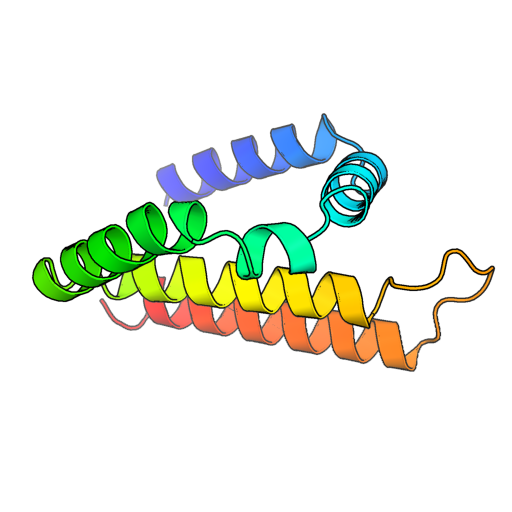. ILE A 1 101 ? 6.363 4.213 9.493 1.00 78.75 101 ILE A O 1
ATOM 814 N N . GLY A 1 102 ? 7.443 5.892 8.462 1.00 77.44 102 GLY A N 1
ATOM 815 C CA . GLY A 1 102 ? 7.260 6.879 9.524 1.00 77.44 102 GLY A CA 1
ATOM 816 C C . GLY A 1 102 ? 5.788 7.129 9.846 1.00 77.44 102 GLY A C 1
ATOM 817 O O . GLY A 1 102 ? 5.408 7.105 11.015 1.00 77.44 102 GLY A O 1
ATOM 818 N N . LEU A 1 103 ? 4.938 7.279 8.825 1.00 80.81 103 LEU A N 1
ATOM 819 C CA . LEU A 1 103 ? 3.491 7.439 8.989 1.00 80.81 103 LEU A CA 1
ATOM 820 C C . LEU A 1 103 ? 2.855 6.221 9.673 1.00 80.81 103 LEU A C 1
ATOM 822 O O . LEU A 1 103 ? 2.031 6.383 10.576 1.00 80.81 103 LEU A O 1
ATOM 826 N N . ASN A 1 104 ? 3.249 5.006 9.279 1.00 78.75 104 ASN A N 1
ATOM 827 C CA . ASN A 1 104 ? 2.749 3.780 9.902 1.00 78.75 104 ASN A CA 1
ATOM 828 C C . ASN A 1 104 ? 3.220 3.645 11.350 1.00 78.75 104 ASN A C 1
ATOM 830 O O . ASN A 1 104 ? 2.403 3.346 12.218 1.00 78.75 104 ASN A O 1
ATOM 834 N N . ILE A 1 105 ? 4.499 3.911 11.633 1.00 77.00 105 ILE A N 1
ATOM 835 C CA . ILE A 1 105 ? 5.043 3.885 12.997 1.00 77.00 105 ILE A CA 1
ATOM 836 C C . ILE A 1 105 ? 4.328 4.919 13.870 1.00 77.00 105 ILE A C 1
ATOM 838 O O . ILE A 1 105 ? 3.871 4.574 14.958 1.00 77.00 105 ILE A O 1
ATOM 842 N N . TYR A 1 106 ? 4.163 6.154 13.389 1.00 76.88 106 TYR A N 1
ATOM 843 C CA . TYR A 1 106 ? 3.461 7.217 14.109 1.00 76.88 106 TYR A CA 1
ATOM 844 C C . TYR A 1 106 ? 2.020 6.814 14.443 1.00 76.88 106 TYR A C 1
ATOM 846 O O . TYR A 1 106 ? 1.600 6.877 15.598 1.00 76.88 106 TYR A O 1
ATOM 854 N N . MET A 1 107 ? 1.267 6.319 13.460 1.00 74.31 107 MET A N 1
ATOM 855 C CA . MET A 1 107 ? -0.113 5.881 13.682 1.00 74.31 107 MET A CA 1
ATOM 856 C C . MET A 1 107 ? -0.223 4.647 14.584 1.00 74.31 107 MET A C 1
ATOM 858 O O . MET A 1 107 ? -1.247 4.470 15.249 1.00 74.31 107 MET A O 1
ATOM 862 N N . PHE A 1 108 ? 0.794 3.783 14.601 1.00 70.75 108 PHE A N 1
ATOM 863 C CA . PHE A 1 108 ? 0.776 2.564 15.402 1.00 70.75 108 PHE A CA 1
ATOM 864 C C . PHE A 1 108 ? 1.189 2.805 16.858 1.00 70.75 108 PHE A C 1
ATOM 866 O O . PHE A 1 108 ? 0.525 2.267 17.740 1.00 70.75 108 PHE A O 1
ATOM 873 N N . PHE A 1 109 ? 2.230 3.615 17.093 1.00 68.62 109 PHE A N 1
ATOM 874 C CA . PHE A 1 109 ? 2.848 3.829 18.410 1.00 68.62 109 PHE A CA 1
ATOM 875 C C . PHE A 1 109 ? 2.496 5.159 19.086 1.00 68.62 109 PHE A C 1
ATOM 877 O O . PHE A 1 109 ? 2.461 5.206 20.308 1.00 68.62 109 PHE A O 1
ATOM 884 N N . VAL A 1 110 ? 2.289 6.247 18.336 1.00 63.66 110 VAL A N 1
ATOM 885 C CA . VAL A 1 110 ? 2.085 7.589 18.928 1.00 63.66 110 VAL A CA 1
ATOM 886 C C . VAL A 1 110 ? 0.607 7.903 19.131 1.00 63.66 110 VAL A C 1
ATOM 888 O O . VAL A 1 110 ? 0.257 8.681 20.009 1.00 63.66 110 VAL A O 1
ATOM 891 N N . ARG A 1 111 ? -0.272 7.301 18.325 1.00 56.50 111 ARG A N 1
ATOM 892 C CA . ARG A 1 111 ? -1.727 7.494 18.411 1.00 56.50 111 ARG A CA 1
ATOM 893 C C . ARG A 1 111 ? -2.443 6.382 19.198 1.00 56.50 111 ARG A C 1
ATOM 895 O O . ARG A 1 111 ? -3.604 6.087 18.906 1.00 56.50 111 ARG A O 1
ATOM 902 N N . GLU A 1 112 ? -1.738 5.726 20.123 1.00 48.28 112 GLU A N 1
ATOM 903 C CA . GLU A 1 112 ? -2.365 5.027 21.265 1.00 48.28 112 GLU A CA 1
ATOM 904 C C . GLU A 1 112 ? -2.862 6.041 22.299 1.00 48.28 112 GLU A C 1
ATOM 906 O O . GLU A 1 112 ? -3.946 5.776 22.862 1.00 48.28 112 GLU A O 1
#

Foldseek 3Di:
DVVVVVVVVVVVVVCVVDPPVNVLVVLVVDPVVVLVPDPVNCVPVVVVVVVCVVVVVVLVVLVVVLVVQLSVLCCVQVVDPDPDRDVVSVVSNVVSVVVSVVVNCCVVPVVD

pLDDT: mean 72.44, std 10.18, range [47.38, 88.56]

Sequence (112 aa):
MNAVKAVLQRIWDFLAANDFDSLLEASRKLDWSHVAKSPYTWLIIVPFLIFLLWTKKYKIIIVIASFCLFMLLIQKTLSHPGPTLALDDLLIFLAGAIALIGLNIYMFFVRE

Mean predicted aligned error: 11.4 Å